Protein AF-A0A1F4DJG5-F1 (afdb_monomer)

Nearest PDB structures (foldseek):
  3a8p-assembly4_D  TM=4.364E-01  e=8.824E+00  Mus musculus

Structure (mmCIF, N/CA/C/O backbone):
data_AF-A0A1F4DJG5-F1
#
_entry.id   AF-A0A1F4DJG5-F1
#
loop_
_atom_site.group_PDB
_atom_site.id
_atom_site.type_symbol
_atom_site.label_atom_id
_atom_site.label_alt_id
_atom_site.label_comp_id
_atom_site.label_asym_id
_atom_site.label_entity_id
_atom_site.label_seq_id
_atom_site.pdbx_PDB_ins_code
_atom_site.Cartn_x
_atom_site.Cartn_y
_atom_site.Cartn_z
_atom_site.occupancy
_atom_site.B_iso_or_equiv
_atom_site.auth_seq_id
_atom_site.auth_comp_id
_atom_site.auth_asym_id
_atom_site.auth_atom_id
_atom_site.pdbx_PDB_model_num
ATOM 1 N N . MET A 1 1 ? 22.146 -15.306 -21.109 1.00 41.66 1 MET A N 1
ATOM 2 C CA . MET A 1 1 ? 21.916 -14.454 -22.293 1.00 41.66 1 MET A CA 1
ATOM 3 C C . MET A 1 1 ? 20.404 -14.320 -22.462 1.00 41.66 1 MET A C 1
ATOM 5 O O . MET A 1 1 ? 19.813 -15.137 -23.151 1.00 41.66 1 MET A O 1
ATOM 9 N N . GLY A 1 2 ? 19.765 -13.401 -21.729 1.00 40.97 2 GLY A N 1
ATOM 10 C CA . GLY A 1 2 ? 18.326 -13.128 -21.867 1.00 40.97 2 GLY A CA 1
ATOM 11 C C . GLY A 1 2 ? 18.116 -12.177 -23.041 1.00 40.97 2 GLY A C 1
ATOM 12 O O . GLY A 1 2 ? 18.789 -11.151 -23.115 1.00 40.97 2 GLY A O 1
ATOM 13 N N . GLY A 1 3 ? 17.294 -12.579 -24.009 1.00 35.81 3 GLY A N 1
ATOM 14 C CA . GLY A 1 3 ? 17.090 -11.850 -25.259 1.00 35.81 3 GLY A CA 1
ATOM 15 C C . GLY A 1 3 ? 16.106 -10.676 -25.132 1.00 35.81 3 GLY A C 1
ATOM 16 O O . GLY A 1 3 ? 15.319 -10.627 -24.188 1.00 35.81 3 GLY A O 1
ATOM 17 N N . PRO A 1 4 ? 16.081 -9.765 -26.126 1.00 53.19 4 PRO A N 1
ATOM 18 C CA . PRO A 1 4 ? 15.264 -8.538 -26.151 1.00 53.19 4 PRO A CA 1
ATOM 19 C C . PRO A 1 4 ? 13.735 -8.756 -26.139 1.00 53.19 4 PRO A C 1
ATOM 21 O O . PRO A 1 4 ? 12.966 -7.798 -26.173 1.00 53.19 4 PRO A O 1
ATOM 24 N N . SER A 1 5 ? 13.280 -10.007 -26.078 1.00 53.75 5 SER A N 1
ATOM 25 C CA . SER A 1 5 ? 11.871 -10.401 -26.130 1.00 53.75 5 SER A CA 1
ATOM 26 C C . SER A 1 5 ? 11.210 -10.521 -24.750 1.00 53.75 5 SER A C 1
ATOM 28 O O . SER A 1 5 ? 9.983 -10.559 -24.677 1.00 53.75 5 SER A O 1
ATOM 30 N N . GLU A 1 6 ? 11.981 -10.554 -23.656 1.00 49.84 6 GLU A N 1
ATOM 31 C CA . GLU A 1 6 ? 11.451 -10.748 -22.292 1.00 49.84 6 GLU A CA 1
ATOM 32 C C . GLU A 1 6 ? 10.852 -9.483 -21.657 1.00 49.84 6 GLU A C 1
ATOM 34 O O . GLU A 1 6 ? 10.274 -9.569 -20.581 1.00 49.84 6 GLU A O 1
ATOM 39 N N . HIS A 1 7 ? 10.907 -8.327 -22.327 1.00 53.84 7 HIS A N 1
ATOM 40 C CA . HIS A 1 7 ? 10.428 -7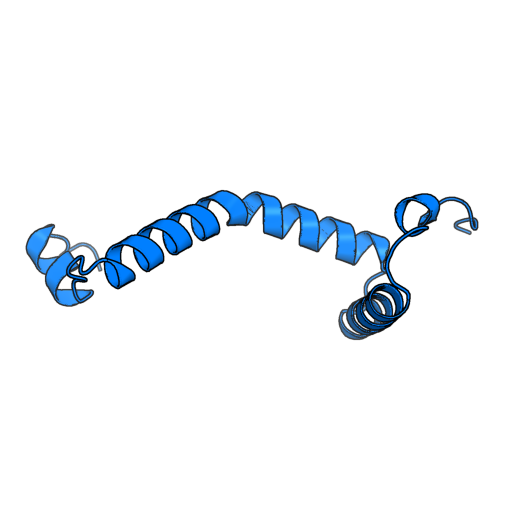.045 -21.784 1.00 53.84 7 HIS A CA 1
ATOM 41 C C . HIS A 1 7 ? 9.202 -6.475 -22.513 1.00 53.84 7 HIS A C 1
ATOM 43 O O . HIS A 1 7 ? 8.859 -5.304 -22.351 1.00 53.84 7 HIS A O 1
ATOM 49 N N . ARG A 1 8 ? 8.511 -7.280 -23.332 1.00 52.38 8 ARG A N 1
ATOM 50 C CA . ARG A 1 8 ? 7.385 -6.804 -24.160 1.00 52.38 8 ARG A CA 1
ATOM 51 C C . ARG A 1 8 ? 6.185 -6.290 -23.348 1.00 52.38 8 ARG A C 1
ATOM 53 O O . ARG A 1 8 ? 5.411 -5.498 -23.867 1.00 52.38 8 ARG A O 1
ATOM 60 N N . TYR A 1 9 ? 6.051 -6.669 -22.075 1.00 53.59 9 TYR A N 1
ATOM 61 C CA . TYR A 1 9 ? 5.028 -6.121 -21.166 1.00 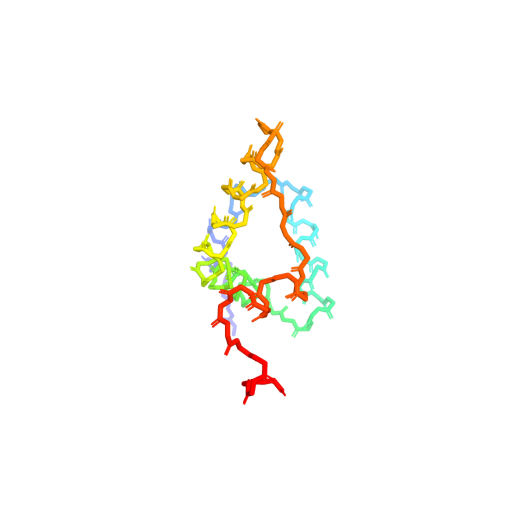53.59 9 TYR A CA 1
ATOM 62 C C . TYR A 1 9 ? 5.339 -4.703 -20.668 1.00 53.59 9 TYR A C 1
ATOM 64 O O . TYR A 1 9 ? 4.458 -4.049 -20.121 1.00 53.59 9 TYR A O 1
ATOM 72 N N . LEU A 1 10 ? 6.562 -4.205 -20.880 1.00 52.00 10 LEU A N 1
ATOM 73 C CA . LEU A 1 10 ? 6.931 -2.819 -20.586 1.00 52.00 10 LEU A CA 1
ATOM 74 C C . LEU A 1 10 ? 6.666 -1.871 -21.770 1.00 52.00 10 LEU A C 1
ATOM 76 O O . LEU A 1 10 ? 6.847 -0.666 -21.626 1.00 52.00 10 LEU A O 1
ATOM 80 N N . GLN A 1 11 ? 6.238 -2.375 -22.938 1.00 52.81 11 GLN A N 1
ATOM 81 C CA . GLN A 1 11 ? 6.180 -1.593 -24.188 1.00 52.81 11 GLN A CA 1
ATOM 82 C C . GLN A 1 11 ? 5.050 -0.555 -24.284 1.00 52.81 11 GLN A C 1
ATOM 84 O O . GLN A 1 11 ? 4.856 0.034 -25.343 1.00 52.81 11 GLN A O 1
ATOM 89 N N . ALA A 1 12 ? 4.364 -0.251 -23.186 1.00 61.81 12 ALA A N 1
ATOM 90 C CA . ALA A 1 12 ? 3.650 1.016 -23.064 1.00 61.81 12 ALA A CA 1
ATOM 91 C C . ALA A 1 12 ? 3.639 1.522 -21.614 1.00 61.81 12 ALA A C 1
ATOM 93 O O . ALA A 1 12 ? 2.608 1.970 -21.117 1.00 61.81 12 ALA A O 1
ATOM 94 N N . LEU A 1 13 ? 4.770 1.428 -20.906 1.00 63.09 13 LEU A N 1
ATOM 95 C CA . LEU A 1 13 ? 4.978 2.327 -19.775 1.00 63.09 13 LEU A CA 1
ATOM 96 C C . LEU A 1 13 ? 5.378 3.700 -20.309 1.00 63.09 13 LEU A C 1
ATOM 98 O O . LEU A 1 13 ? 6.216 3.804 -21.204 1.00 63.09 13 LEU A O 1
ATOM 102 N N . ASP A 1 14 ? 4.777 4.735 -19.731 1.00 81.19 14 ASP A N 1
ATOM 103 C CA . ASP A 1 14 ? 5.230 6.111 -19.889 1.00 81.19 14 ASP A CA 1
ATOM 104 C C . ASP A 1 14 ? 6.759 6.195 -19.697 1.00 81.19 14 ASP A C 1
ATOM 106 O O . ASP A 1 14 ? 7.323 5.515 -18.829 1.00 81.19 14 ASP A O 1
ATOM 110 N N . ALA A 1 15 ? 7.439 6.972 -20.545 1.00 79.56 15 ALA A N 1
ATOM 111 C CA . ALA A 1 15 ? 8.901 7.002 -20.591 1.00 79.56 15 ALA A CA 1
ATOM 112 C C . ALA A 1 15 ? 9.513 7.441 -19.250 1.00 79.56 15 ALA A C 1
ATOM 114 O O . ALA A 1 15 ? 10.523 6.871 -18.819 1.00 79.56 15 ALA A O 1
ATOM 115 N N . ASP A 1 16 ? 8.861 8.373 -18.550 1.00 83.81 16 ASP A N 1
ATOM 116 C CA . ASP A 1 16 ? 9.316 8.859 -17.249 1.00 83.81 16 ASP A CA 1
ATOM 117 C C . ASP A 1 16 ? 9.146 7.775 -16.183 1.00 83.81 16 ASP A C 1
ATOM 119 O O . ASP A 1 16 ? 10.020 7.572 -15.329 1.00 83.81 16 ASP A O 1
ATOM 123 N N . LEU A 1 17 ? 8.048 7.016 -16.259 1.00 83.38 17 LEU A N 1
ATOM 124 C CA . LEU A 1 17 ? 7.806 5.894 -15.359 1.00 83.38 17 LEU A CA 1
ATOM 125 C C . LEU A 1 17 ? 8.818 4.763 -15.584 1.00 83.38 17 LEU A C 1
ATOM 127 O O . LEU A 1 17 ? 9.346 4.219 -14.612 1.00 83.38 17 LEU A O 1
ATOM 131 N N . ALA A 1 18 ? 9.139 4.436 -16.838 1.00 83.88 18 ALA A N 1
ATOM 132 C CA . ALA A 1 18 ? 10.155 3.438 -17.163 1.00 83.88 18 ALA A CA 1
ATOM 133 C C . ALA A 1 18 ? 11.545 3.847 -16.637 1.00 83.88 18 ALA A C 1
ATOM 135 O O . ALA A 1 18 ? 12.264 3.023 -16.060 1.00 83.88 18 ALA A O 1
ATOM 136 N N . GLU A 1 19 ? 11.908 5.127 -16.767 1.00 86.12 19 GLU A N 1
ATOM 137 C CA . GLU A 1 19 ? 13.175 5.651 -16.255 1.00 86.12 19 GLU A CA 1
ATOM 138 C C . GLU A 1 19 ? 13.222 5.633 -14.716 1.00 86.12 19 GLU A C 1
ATOM 140 O O . GLU A 1 19 ? 14.195 5.159 -14.112 1.00 86.12 19 GLU A O 1
ATOM 145 N N . ALA A 1 20 ? 12.156 6.100 -14.058 1.00 87.38 20 ALA A N 1
ATOM 146 C CA . ALA A 1 20 ? 12.021 6.052 -12.604 1.00 87.38 20 ALA A CA 1
ATOM 147 C C . ALA A 1 20 ? 12.128 4.614 -12.077 1.00 87.38 20 ALA A C 1
ATOM 149 O O . ALA A 1 20 ? 12.844 4.352 -11.103 1.00 87.38 20 ALA A O 1
ATOM 150 N N . PHE A 1 21 ? 11.488 3.674 -12.770 1.00 88.69 21 PHE A N 1
ATOM 151 C CA . PHE A 1 21 ? 11.504 2.266 -12.418 1.00 88.69 21 PHE A CA 1
ATOM 152 C C . PHE A 1 21 ? 12.893 1.632 -12.581 1.00 88.69 21 PHE A C 1
ATOM 154 O O . PHE A 1 21 ? 13.381 0.956 -11.671 1.00 88.69 21 PHE A O 1
ATOM 161 N N . ALA A 1 22 ? 13.590 1.913 -13.686 1.00 87.75 22 ALA A N 1
ATOM 162 C CA . ALA A 1 22 ? 14.958 1.441 -13.903 1.00 87.75 22 ALA A CA 1
ATOM 163 C C . ALA A 1 22 ? 15.929 1.965 -12.828 1.00 87.75 22 ALA A C 1
ATOM 165 O O . ALA A 1 22 ? 16.792 1.223 -12.344 1.00 87.75 22 ALA A O 1
ATOM 166 N N . ARG A 1 23 ? 15.773 3.229 -12.404 1.00 91.38 23 ARG A N 1
ATOM 167 C CA . ARG A 1 23 ? 16.547 3.802 -11.288 1.00 91.38 23 ARG A CA 1
ATOM 168 C C . ARG A 1 23 ? 16.274 3.068 -9.973 1.00 91.38 23 ARG A C 1
ATOM 170 O O . ARG A 1 23 ? 17.225 2.763 -9.249 1.00 91.38 23 ARG A O 1
ATOM 177 N N . ALA A 1 24 ? 15.013 2.757 -9.676 1.00 91.56 24 ALA A N 1
ATOM 178 C CA . ALA A 1 24 ? 14.635 2.007 -8.479 1.00 91.56 24 ALA A CA 1
ATOM 179 C C . ALA A 1 24 ? 15.234 0.589 -8.479 1.00 91.56 24 ALA A C 1
ATOM 181 O O . ALA A 1 24 ? 15.877 0.196 -7.505 1.00 91.56 24 ALA A O 1
ATOM 182 N N . ALA A 1 25 ? 15.135 -0.132 -9.600 1.00 91.88 25 ALA A N 1
ATOM 183 C CA . ALA A 1 25 ? 15.708 -1.471 -9.754 1.00 91.88 25 ALA A CA 1
ATOM 184 C C . ALA A 1 25 ? 17.223 -1.496 -9.486 1.00 91.88 25 ALA A C 1
ATOM 186 O O . ALA A 1 25 ? 17.706 -2.335 -8.718 1.00 91.88 25 ALA A O 1
ATOM 187 N N . ARG A 1 26 ? 17.966 -0.515 -10.025 1.00 91.19 26 ARG A N 1
ATOM 188 C CA . ARG A 1 26 ? 19.411 -0.362 -9.770 1.00 91.19 26 ARG A CA 1
ATOM 189 C C . ARG A 1 26 ? 19.717 -0.129 -8.291 1.00 91.19 26 ARG A C 1
ATOM 191 O O . ARG A 1 26 ? 20.581 -0.810 -7.743 1.00 91.19 26 ARG A O 1
AT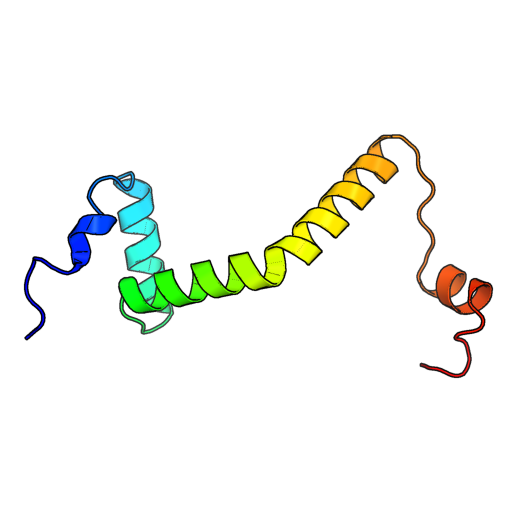OM 198 N N . ARG A 1 27 ? 19.000 0.790 -7.631 1.00 94.38 27 ARG A N 1
ATOM 199 C CA . ARG A 1 27 ? 19.177 1.071 -6.190 1.00 94.38 27 ARG A CA 1
ATOM 200 C C . ARG A 1 27 ? 18.922 -0.166 -5.332 1.00 94.38 27 ARG A C 1
ATOM 202 O O . ARG A 1 27 ? 19.664 -0.425 -4.388 1.00 94.38 27 ARG A O 1
ATOM 209 N N . SER A 1 28 ? 17.922 -0.960 -5.698 1.00 91.12 28 SER A N 1
ATOM 210 C CA . SER A 1 28 ? 17.569 -2.198 -5.002 1.00 91.12 28 SER A CA 1
ATOM 211 C C . SER A 1 28 ? 18.432 -3.402 -5.392 1.00 91.12 28 SER A C 1
ATOM 213 O O . SER A 1 28 ? 18.202 -4.485 -4.857 1.00 91.12 28 SER A O 1
ATOM 215 N N . ARG A 1 29 ? 19.414 -3.241 -6.296 1.00 93.69 29 ARG A N 1
ATOM 216 C CA . ARG A 1 29 ? 20.267 -4.324 -6.827 1.00 93.69 29 ARG A CA 1
ATOM 217 C C . ARG A 1 29 ? 19.456 -5.503 -7.391 1.00 93.69 29 ARG A C 1
ATOM 219 O O . ARG A 1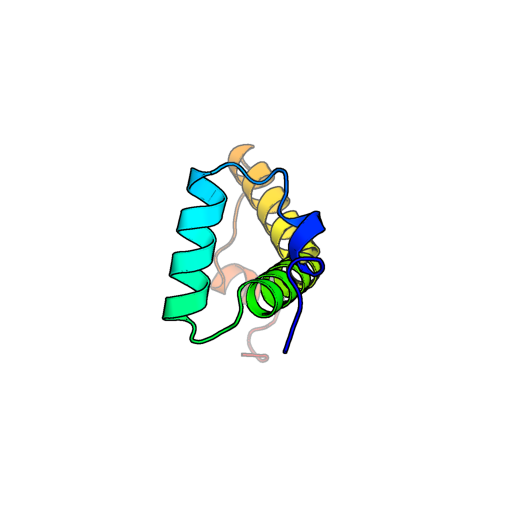 29 ? 19.808 -6.665 -7.192 1.00 93.69 29 ARG A O 1
ATOM 226 N N . LYS A 1 30 ? 18.355 -5.206 -8.088 1.00 90.12 30 LYS A N 1
ATOM 227 C CA . LYS A 1 30 ? 17.457 -6.192 -8.716 1.00 90.12 30 LYS A CA 1
ATOM 228 C C . LYS A 1 30 ? 17.325 -5.908 -10.211 1.00 90.12 30 LYS A C 1
ATOM 230 O O . LYS A 1 30 ? 17.502 -4.773 -10.647 1.00 90.12 30 LYS A O 1
ATOM 235 N N . SER A 1 31 ? 16.994 -6.933 -10.997 1.00 89.81 31 SER A N 1
ATOM 236 C CA . SER A 1 31 ? 16.522 -6.698 -12.363 1.00 89.81 31 SER A CA 1
ATOM 237 C C . SER A 1 31 ? 15.156 -5.995 -12.327 1.00 89.81 31 SER A C 1
ATOM 239 O O . SER A 1 31 ? 14.398 -6.208 -11.371 1.00 89.81 31 SER A O 1
ATOM 241 N N . PRO A 1 32 ? 14.820 -5.177 -13.342 1.00 84.12 32 PRO A N 1
ATOM 242 C CA . PRO A 1 32 ? 13.508 -4.541 -13.440 1.00 84.12 32 PRO A CA 1
ATOM 243 C C . PRO A 1 32 ? 12.354 -5.541 -13.290 1.00 84.12 32 PRO A C 1
ATOM 245 O O . PRO A 1 32 ? 11.449 -5.316 -12.492 1.00 84.12 32 PRO A O 1
ATOM 248 N N . ASP A 1 33 ? 12.428 -6.693 -13.954 1.00 85.69 33 ASP A N 1
ATOM 249 C CA . ASP A 1 33 ? 11.346 -7.689 -13.948 1.00 85.69 33 ASP A CA 1
ATOM 250 C C . ASP A 1 33 ? 11.157 -8.326 -12.566 1.00 85.69 33 ASP A C 1
ATOM 252 O O . ASP A 1 33 ? 10.033 -8.568 -12.120 1.00 85.69 33 ASP A O 1
ATOM 256 N N . ARG A 1 34 ? 12.263 -8.555 -11.842 1.00 88.25 34 ARG A N 1
ATOM 257 C CA . ARG A 1 34 ? 12.211 -9.077 -10.473 1.00 88.25 34 ARG A CA 1
ATOM 258 C C . ARG A 1 34 ? 11.582 -8.062 -9.530 1.00 88.25 34 ARG A C 1
ATOM 260 O O . ARG A 1 34 ? 10.733 -8.440 -8.728 1.00 88.25 34 ARG A O 1
ATOM 267 N N . LEU A 1 35 ? 11.986 -6.796 -9.630 1.00 88.56 35 LEU A N 1
ATOM 268 C CA . LEU A 1 35 ? 11.398 -5.733 -8.822 1.00 88.56 35 LEU A CA 1
ATOM 269 C C . LEU A 1 35 ? 9.901 -5.583 -9.124 1.00 88.56 35 LEU A C 1
ATOM 271 O O . LEU A 1 35 ? 9.104 -5.465 -8.200 1.00 88.56 35 LEU A O 1
ATOM 275 N N . LEU A 1 36 ? 9.513 -5.642 -10.400 1.00 87.88 36 LEU A N 1
ATOM 276 C CA . LEU A 1 36 ? 8.121 -5.488 -10.820 1.00 87.88 36 LEU A CA 1
ATOM 277 C C . LEU A 1 36 ? 7.263 -6.610 -10.242 1.00 87.88 36 LEU A C 1
ATOM 279 O O . LEU A 1 36 ? 6.219 -6.354 -9.650 1.00 87.88 36 LEU A O 1
ATOM 283 N N . ARG A 1 37 ? 7.739 -7.852 -10.364 1.00 90.12 37 ARG A N 1
ATOM 284 C CA . ARG A 1 37 ? 7.071 -9.019 -9.788 1.00 90.12 37 ARG A CA 1
ATOM 285 C C . ARG A 1 37 ? 6.885 -8.879 -8.280 1.00 90.12 37 ARG A C 1
ATOM 287 O O . ARG A 1 37 ? 5.810 -9.187 -7.778 1.00 90.12 37 ARG A O 1
ATOM 294 N N . GLU A 1 38 ? 7.921 -8.456 -7.562 1.00 91.00 38 GLU A N 1
ATOM 295 C CA . GLU A 1 38 ? 7.849 -8.279 -6.110 1.00 91.00 38 GLU A CA 1
ATOM 296 C C . GLU A 1 38 ? 6.831 -7.198 -5.727 1.00 91.00 38 GLU A C 1
ATOM 298 O O . GLU A 1 38 ? 5.973 -7.469 -4.893 1.00 91.00 38 GLU A O 1
ATOM 303 N N . LEU A 1 39 ? 6.844 -6.044 -6.401 1.00 89.75 39 LEU A N 1
ATOM 304 C CA . LEU A 1 39 ? 5.889 -4.958 -6.153 1.00 89.75 39 LEU A CA 1
ATOM 305 C C . LEU A 1 39 ? 4.443 -5.357 -6.454 1.00 89.75 39 LEU A C 1
ATOM 307 O O . LEU A 1 39 ? 3.541 -5.005 -5.702 1.00 89.75 39 LEU A O 1
ATOM 311 N N . VAL A 1 40 ? 4.204 -6.107 -7.534 1.00 89.00 40 VAL A N 1
ATOM 312 C CA . VAL A 1 40 ? 2.860 -6.614 -7.854 1.00 89.00 40 VAL A CA 1
ATOM 313 C C . VAL A 1 40 ? 2.384 -7.590 -6.778 1.00 89.00 40 VAL A C 1
ATOM 315 O O . VAL A 1 40 ? 1.233 -7.525 -6.355 1.00 89.00 40 VAL A O 1
ATOM 318 N N . LEU A 1 41 ? 3.254 -8.487 -6.309 1.00 90.62 41 LEU A N 1
ATOM 319 C CA . LEU A 1 41 ? 2.902 -9.433 -5.248 1.00 90.62 41 LEU A CA 1
ATOM 320 C C . LEU A 1 41 ? 2.659 -8.738 -3.906 1.00 90.62 41 LEU A C 1
ATOM 322 O O . LEU A 1 41 ? 1.745 -9.133 -3.189 1.00 90.62 41 LEU A O 1
ATOM 326 N N . GLU A 1 42 ? 3.460 -7.729 -3.572 1.00 89.88 42 GLU A N 1
ATOM 327 C CA . GLU A 1 42 ? 3.270 -6.883 -2.392 1.00 89.88 42 GLU A CA 1
ATOM 328 C C . GLU A 1 42 ? 1.935 -6.138 -2.478 1.00 89.88 42 GLU A C 1
ATOM 330 O O . GLU A 1 42 ? 1.103 -6.274 -1.587 1.00 89.88 42 GLU A O 1
ATOM 335 N N . TYR A 1 43 ? 1.652 -5.494 -3.614 1.00 87.81 43 TYR A N 1
ATOM 336 C CA . TYR A 1 43 ? 0.371 -4.833 -3.854 1.00 87.81 43 TYR A CA 1
ATOM 337 C C . TYR A 1 43 ? -0.823 -5.781 -3.683 1.00 87.81 43 TYR A C 1
ATOM 339 O O . TYR A 1 43 ? -1.786 -5.435 -3.006 1.00 87.81 43 TYR A O 1
ATOM 347 N N . LEU A 1 44 ? -0.767 -6.988 -4.256 1.00 87.25 44 LEU A N 1
ATOM 348 C CA . LEU A 1 44 ? -1.853 -7.970 -4.144 1.00 87.25 44 LEU A CA 1
ATOM 349 C C . LEU A 1 44 ? -2.044 -8.493 -2.715 1.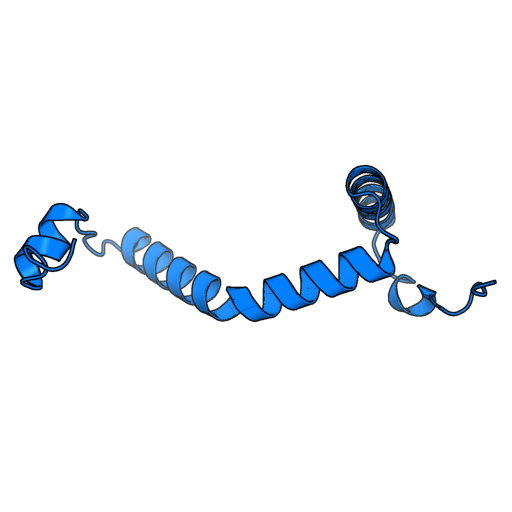00 87.25 44 LEU A C 1
ATOM 351 O O . LEU A 1 44 ? -3.168 -8.820 -2.329 1.00 87.25 44 LEU A O 1
ATOM 355 N N . ARG A 1 45 ? -0.964 -8.593 -1.932 1.00 87.50 45 ARG A N 1
ATOM 356 C CA . ARG A 1 45 ? -1.041 -8.963 -0.512 1.00 87.50 45 ARG A CA 1
ATOM 357 C C . ARG A 1 45 ? -1.683 -7.848 0.303 1.00 87.50 45 ARG A C 1
ATOM 359 O O . ARG A 1 45 ? -2.609 -8.117 1.066 1.00 87.50 45 ARG A O 1
ATOM 366 N N . ASP A 1 46 ? -1.257 -6.617 0.061 1.00 89.25 46 ASP A N 1
ATOM 367 C CA . ASP A 1 46 ? -1.651 -5.452 0.850 1.00 89.25 46 ASP A CA 1
ATOM 368 C C . ASP A 1 46 ? -2.982 -4.847 0.393 1.00 89.25 46 ASP A C 1
ATOM 370 O O . ASP A 1 46 ? -3.542 -3.987 1.073 1.00 89.25 46 ASP A O 1
ATOM 374 N N . GLN A 1 47 ? -3.527 -5.290 -0.745 1.00 87.31 47 GLN A N 1
ATOM 375 C CA . GLN A 1 47 ? -4.734 -4.715 -1.337 1.00 87.31 47 GLN A CA 1
ATOM 376 C C . GLN A 1 47 ? -5.900 -4.682 -0.340 1.00 87.31 47 GLN A C 1
ATOM 378 O O . GLN A 1 47 ? -6.573 -3.659 -0.199 1.00 87.31 47 GLN A O 1
ATOM 383 N N . LYS A 1 48 ? -6.113 -5.778 0.398 1.00 82.75 48 LYS A N 1
ATOM 384 C CA . LYS A 1 48 ? -7.197 -5.870 1.388 1.00 82.75 48 LYS A CA 1
ATOM 385 C C . LYS A 1 48 ? -7.009 -4.884 2.541 1.00 82.75 48 LYS A C 1
ATOM 387 O O . LYS A 1 48 ? -7.982 -4.258 2.972 1.00 82.75 48 LYS A O 1
ATOM 392 N N . ASP A 1 49 ? -5.776 -4.716 3.002 1.00 85.12 49 ASP A N 1
ATOM 393 C CA . ASP A 1 49 ? -5.437 -3.807 4.098 1.00 85.12 49 ASP A CA 1
ATOM 394 C C . ASP A 1 49 ? -5.544 -2.348 3.651 1.00 85.12 49 ASP A C 1
ATOM 396 O O . ASP A 1 49 ? -6.114 -1.508 4.357 1.00 85.12 49 ASP A O 1
ATOM 400 N N . TYR A 1 50 ? -5.101 -2.050 2.428 1.00 85.12 50 TYR A N 1
ATOM 401 C CA . TYR A 1 50 ? -5.244 -0.732 1.827 1.00 85.12 50 TYR A CA 1
ATOM 402 C C . TYR A 1 50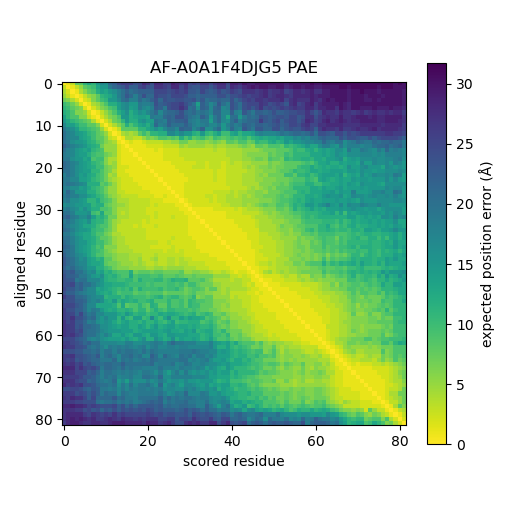 ? -6.718 -0.346 1.655 1.00 85.12 50 TYR A C 1
ATOM 404 O O . TYR A 1 50 ? -7.119 0.756 2.042 1.00 85.12 50 TYR A O 1
ATOM 412 N N . GLU A 1 51 ? -7.549 -1.253 1.135 1.00 87.12 51 GLU A N 1
ATOM 413 C CA . GLU A 1 51 ? -8.994 -1.049 0.990 1.00 87.12 51 GLU A CA 1
ATOM 414 C C . GLU A 1 51 ? -9.690 -0.872 2.349 1.00 87.12 51 GLU A C 1
ATOM 416 O O . GLU A 1 51 ? -10.578 -0.023 2.498 1.00 87.12 51 GLU A O 1
ATOM 421 N N . ALA A 1 52 ? -9.296 -1.636 3.372 1.00 85.12 52 ALA A N 1
ATOM 422 C CA . ALA A 1 52 ? -9.796 -1.462 4.735 1.00 85.12 52 ALA A CA 1
ATOM 423 C C . ALA A 1 52 ? -9.429 -0.076 5.296 1.00 85.12 52 ALA A C 1
ATOM 425 O O . ALA A 1 52 ? -10.310 0.660 5.758 1.00 85.12 52 ALA A O 1
ATOM 426 N N . ALA A 1 53 ? -8.163 0.328 5.176 1.00 86.31 53 ALA A N 1
ATOM 427 C CA . ALA A 1 53 ? -7.689 1.635 5.616 1.00 86.31 53 ALA A CA 1
ATOM 428 C C . ALA A 1 53 ? -8.364 2.786 4.850 1.00 86.31 53 ALA A C 1
ATOM 430 O O . ALA A 1 53 ? -8.751 3.795 5.446 1.00 86.31 53 ALA A O 1
ATOM 431 N N . ALA A 1 54 ? -8.553 2.648 3.535 1.00 88.44 54 ALA A N 1
ATOM 432 C CA . ALA A 1 54 ? -9.250 3.628 2.704 1.00 88.44 54 ALA A CA 1
ATOM 433 C C . ALA A 1 54 ? -10.715 3.803 3.138 1.00 88.44 54 ALA A C 1
ATOM 435 O O . ALA A 1 54 ? -11.177 4.936 3.296 1.00 88.44 54 ALA A O 1
ATOM 436 N N . ARG A 1 55 ? -11.427 2.701 3.419 1.00 88.44 55 ARG A N 1
ATOM 437 C CA . ARG A 1 55 ? -12.801 2.743 3.948 1.00 88.44 55 ARG A CA 1
ATOM 438 C C . ARG A 1 55 ? -12.875 3.452 5.298 1.00 88.44 55 ARG A C 1
ATOM 440 O O . ARG A 1 55 ? -13.761 4.284 5.494 1.00 88.44 55 ARG A O 1
ATOM 447 N N . ILE A 1 56 ? -11.946 3.171 6.213 1.00 86.38 56 ILE A N 1
ATOM 448 C CA . ILE A 1 56 ? -11.881 3.849 7.517 1.00 86.38 56 ILE A CA 1
ATOM 449 C C . ILE A 1 56 ? -11.633 5.349 7.329 1.00 86.38 56 ILE A C 1
ATOM 451 O O . ILE A 1 56 ? -12.386 6.159 7.869 1.00 86.38 56 ILE A O 1
ATOM 455 N N . ARG A 1 57 ? -10.653 5.735 6.502 1.00 86.88 57 ARG A N 1
ATOM 456 C CA . ARG A 1 57 ? -10.368 7.148 6.190 1.00 86.88 57 ARG A CA 1
ATOM 457 C C . ARG A 1 57 ? -11.585 7.871 5.616 1.00 86.88 57 ARG A C 1
ATOM 459 O O . ARG A 1 57 ? -11.902 8.977 6.051 1.00 86.88 57 ARG A O 1
ATOM 466 N N . ALA A 1 58 ? -12.308 7.236 4.694 1.00 89.69 58 ALA A N 1
ATOM 467 C CA . ALA A 1 58 ? -13.534 7.795 4.133 1.00 89.69 58 ALA A CA 1
ATOM 468 C C . ALA A 1 58 ? -14.628 7.988 5.198 1.00 89.69 58 ALA A C 1
ATOM 470 O O . ALA A 1 58 ? -15.319 9.007 5.184 1.00 89.69 58 ALA A O 1
ATOM 471 N N . ARG A 1 59 ? -14.774 7.049 6.143 1.00 88.62 59 ARG A N 1
ATOM 472 C CA . ARG A 1 59 ? -15.719 7.174 7.268 1.00 88.62 59 ARG A CA 1
ATOM 473 C C . ARG A 1 59 ? -15.337 8.316 8.206 1.00 88.62 59 ARG A C 1
ATOM 475 O O . ARG A 1 59 ? -16.209 9.104 8.556 1.00 88.62 59 ARG A O 1
ATOM 482 N N . ILE A 1 60 ? -14.058 8.440 8.563 1.00 87.81 60 ILE A N 1
ATOM 483 C CA . ILE A 1 60 ? -13.558 9.542 9.403 1.00 87.81 60 ILE A CA 1
ATOM 484 C C . ILE A 1 60 ? -13.834 10.890 8.728 1.00 87.81 60 ILE A C 1
ATOM 486 O O . ILE A 1 60 ? -14.387 11.786 9.358 1.00 87.81 60 ILE A O 1
ATOM 490 N N . LYS A 1 61 ? -13.560 11.013 7.420 1.00 88.25 61 LYS A N 1
ATOM 491 C CA . LYS A 1 61 ? -13.861 12.234 6.648 1.00 88.25 61 LYS A CA 1
ATOM 492 C C . LYS A 1 61 ? -15.355 12.592 6.654 1.00 88.25 61 LYS A C 1
ATOM 494 O O . LYS A 1 61 ? -15.698 13.765 6.571 1.00 88.25 61 LYS A O 1
ATOM 499 N N . LYS A 1 62 ? -16.239 11.597 6.774 1.00 91.75 62 LYS A N 1
ATOM 500 C CA . LYS A 1 62 ? -17.697 11.771 6.907 1.00 91.75 62 LYS A CA 1
ATOM 501 C C . LYS A 1 62 ? -18.164 11.995 8.356 1.00 91.75 62 LYS A C 1
ATOM 503 O O . LYS A 1 62 ? -19.363 11.975 8.606 1.00 91.75 62 LYS A O 1
ATOM 508 N N . GLY A 1 63 ? -17.246 12.194 9.305 1.00 87.12 63 GLY A N 1
ATOM 509 C CA . GLY A 1 63 ? -17.562 12.495 10.704 1.00 87.12 63 GLY A CA 1
ATOM 510 C C . GLY A 1 63 ? -17.655 11.277 11.627 1.00 87.12 63 GLY A C 1
ATOM 511 O O . GLY A 1 63 ? -18.133 11.403 12.753 1.00 87.12 63 GLY A O 1
ATOM 512 N N . ALA A 1 64 ? -17.210 10.091 11.194 1.00 86.81 64 ALA A N 1
ATOM 513 C CA . ALA A 1 64 ? -17.121 8.948 12.099 1.00 86.81 64 ALA A CA 1
ATOM 514 C C . ALA A 1 64 ? -16.077 9.215 13.196 1.00 86.81 64 ALA A C 1
ATOM 516 O O . ALA A 1 64 ? -14.946 9.601 12.901 1.00 86.81 64 ALA A O 1
ATOM 517 N N . ARG A 1 65 ? -16.445 8.965 14.458 1.00 81.50 65 ARG A N 1
ATOM 518 C CA . ARG A 1 65 ? -15.508 9.041 15.585 1.00 81.50 65 ARG A CA 1
ATOM 519 C C . ARG A 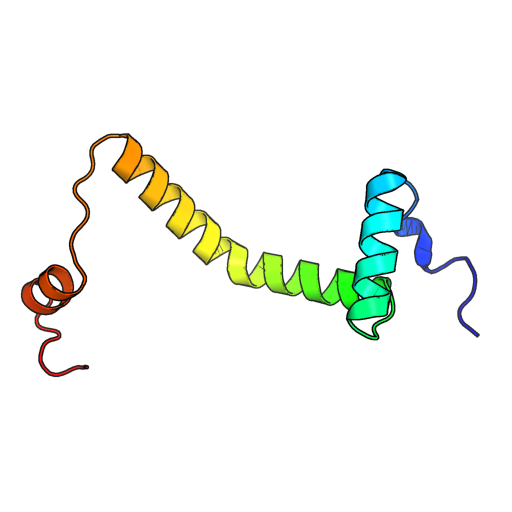1 65 ? -14.434 7.962 15.442 1.00 81.50 65 ARG A C 1
ATOM 521 O O . ARG A 1 65 ? -14.762 6.787 15.273 1.00 81.50 65 ARG A O 1
ATOM 528 N N . SER A 1 66 ? -13.170 8.361 15.524 1.00 81.88 66 SER A N 1
ATOM 529 C CA . SER A 1 66 ? -12.050 7.453 15.766 1.00 81.88 66 SER A CA 1
ATOM 530 C C . SER A 1 66 ? -11.832 7.291 17.269 1.00 81.88 66 SER A C 1
ATOM 532 O O . SER A 1 66 ? -12.185 8.173 18.051 1.00 81.88 66 SER A O 1
ATOM 534 N N . TYR A 1 67 ? -11.255 6.160 17.663 1.00 83.38 67 TYR A N 1
ATOM 535 C CA . TYR A 1 67 ? -10.874 5.882 19.045 1.00 83.38 67 TYR A CA 1
ATOM 536 C C . TYR A 1 67 ? -9.357 5.773 19.133 1.00 83.38 67 TYR A C 1
ATOM 538 O O . TYR A 1 67 ? -8.709 5.278 18.208 1.00 83.38 67 TYR A O 1
ATOM 546 N N . SER A 1 68 ? -8.797 6.243 20.240 1.00 85.06 68 SER A N 1
ATOM 547 C CA . SER A 1 68 ? -7.398 5.996 20.578 1.00 85.06 68 SER A CA 1
ATOM 548 C C . SER A 1 68 ? -7.169 4.510 20.866 1.00 85.06 68 SER A C 1
ATOM 550 O O . SER A 1 68 ? -8.089 3.789 21.255 1.00 85.06 68 SER A O 1
ATOM 552 N N . LEU A 1 69 ? -5.926 4.047 20.721 1.00 84.56 69 LEU A N 1
ATOM 553 C CA . LEU A 1 69 ? -5.571 2.655 21.010 1.00 84.56 69 LEU A CA 1
ATOM 554 C C . LEU A 1 69 ? -5.951 2.260 22.448 1.00 84.56 69 LEU A C 1
ATOM 556 O O . LEU A 1 69 ? -6.537 1.204 22.658 1.00 84.56 69 LEU A O 1
ATOM 560 N N . ASN A 1 70 ? -5.718 3.151 23.417 1.00 87.19 70 ASN A N 1
ATOM 561 C CA . ASN A 1 70 ? -6.089 2.934 24.818 1.00 87.19 70 ASN A CA 1
ATOM 562 C C . ASN A 1 70 ? -7.606 2.788 25.014 1.00 87.19 70 ASN A C 1
ATOM 564 O O . ASN A 1 70 ? -8.043 1.961 25.810 1.00 87.19 70 ASN A O 1
ATOM 568 N N . GLU A 1 71 ? -8.426 3.559 24.294 1.00 87.31 71 GLU A N 1
ATOM 569 C CA . GLU A 1 71 ? -9.886 3.401 24.344 1.00 87.31 71 GLU A CA 1
ATOM 570 C C . GLU A 1 71 ? -10.336 2.069 23.743 1.00 87.31 71 GLU A C 1
ATOM 572 O O . GLU A 1 71 ? -11.261 1.453 24.268 1.00 87.31 71 GLU A O 1
ATOM 577 N N . VAL A 1 72 ? -9.692 1.614 22.666 1.00 88.12 72 VAL A N 1
ATOM 578 C CA . VAL A 1 72 ? -9.982 0.312 22.049 1.00 88.12 72 VAL A CA 1
ATOM 579 C C . VAL A 1 72 ? -9.600 -0.826 22.997 1.00 88.12 72 VAL A C 1
ATOM 581 O O . VAL A 1 72 ? -10.423 -1.710 23.226 1.00 88.12 72 VAL A O 1
ATOM 584 N N . ILE A 1 73 ? -8.410 -0.773 23.606 1.00 88.25 73 ILE A N 1
ATOM 585 C CA . ILE A 1 73 ? -7.939 -1.775 24.576 1.00 88.25 73 ILE A CA 1
ATOM 586 C C . ILE A 1 73 ? -8.936 -1.911 25.732 1.00 88.25 73 ILE A C 1
ATOM 588 O O . ILE A 1 73 ? -9.399 -3.017 26.013 1.00 88.25 73 ILE A O 1
ATOM 592 N N . LYS A 1 74 ? -9.343 -0.783 26.331 1.00 89.88 74 LYS A N 1
ATOM 593 C CA . LYS A 1 74 ? -10.322 -0.760 27.429 1.00 89.88 74 LYS A CA 1
ATOM 594 C C . LYS A 1 74 ? -11.696 -1.280 27.005 1.00 89.88 74 LYS A C 1
ATOM 596 O O . LYS A 1 74 ? -12.295 -2.093 27.698 1.00 89.88 74 LYS A O 1
ATOM 601 N N . ARG A 1 75 ? -12.215 -0.837 25.853 1.00 87.69 75 ARG A N 1
ATOM 602 C CA . ARG A 1 75 ? -13.559 -1.224 25.372 1.00 87.69 75 ARG A CA 1
ATOM 603 C C . ARG A 1 75 ? -13.684 -2.699 25.020 1.00 87.69 75 ARG A C 1
ATOM 605 O O . ARG A 1 75 ? -14.779 -3.242 25.122 1.00 87.69 75 ARG A O 1
ATOM 612 N N . HIS A 1 76 ? -12.596 -3.316 24.572 1.00 88.69 76 HIS A N 1
ATOM 613 C CA . HIS A 1 76 ? -12.583 -4.714 24.149 1.00 88.69 76 HIS A CA 1
ATOM 614 C C . HIS A 1 76 ? -11.985 -5.660 25.199 1.00 88.69 76 HIS A C 1
ATOM 616 O O . HIS A 1 76 ? -11.835 -6.843 24.912 1.00 88.69 76 HIS A O 1
ATOM 622 N N . GLY A 1 77 ? -11.662 -5.166 26.402 1.00 88.25 77 GLY A N 1
ATOM 623 C CA . GLY A 1 77 ? -11.112 -5.991 27.481 1.00 88.25 77 GLY A CA 1
ATOM 624 C C . GLY A 1 77 ? -9.746 -6.599 27.148 1.00 88.25 77 GLY A C 1
ATOM 625 O O . GLY A 1 77 ? -9.420 -7.678 27.631 1.00 88.25 77 GLY A O 1
ATOM 626 N N . LEU A 1 78 ? -8.952 -5.923 26.311 1.00 88.38 78 LEU A N 1
ATOM 627 C CA . LEU A 1 78 ? -7.645 -6.404 25.836 1.00 88.38 78 LEU A CA 1
ATOM 628 C C . LEU A 1 78 ? -6.494 -6.024 26.779 1.00 88.38 78 LEU A C 1
ATOM 630 O O . LEU A 1 78 ? -5.328 -6.100 26.404 1.00 88.38 78 LEU A O 1
ATOM 634 N N . GLU A 1 79 ? -6.813 -5.593 27.996 1.00 84.19 79 GLU A N 1
ATOM 635 C CA . GLU A 1 79 ? -5.854 -5.079 28.982 1.00 84.19 79 GLU A CA 1
ATOM 636 C C . GLU A 1 79 ? -4.819 -6.134 29.408 1.00 84.19 79 GLU A C 1
ATOM 638 O O . GLU A 1 79 ? -3.715 -5.775 29.795 1.00 84.19 79 GLU A O 1
ATOM 643 N N . ASN A 1 80 ? -5.150 -7.424 29.267 1.00 77.19 80 ASN A N 1
ATOM 644 C CA . ASN A 1 80 ? -4.274 -8.555 29.593 1.00 77.19 80 ASN A CA 1
ATOM 645 C C . ASN A 1 80 ? -3.635 -9.216 28.353 1.00 77.19 80 ASN A C 1
ATOM 647 O O . ASN A 1 80 ? -3.096 -10.316 28.458 1.00 77.19 80 ASN A O 1
ATOM 651 N N . SER A 1 81 ? -3.768 -8.620 27.163 1.00 61.66 81 SER A N 1
ATOM 652 C CA . SER A 1 81 ? -3.337 -9.216 25.883 1.00 61.66 81 SER A CA 1
ATOM 653 C C . SER A 1 81 ? -2.194 -8.460 25.194 1.00 61.66 81 SER A C 1
ATOM 655 O O . SER A 1 81 ? -1.864 -8.795 24.056 1.00 61.66 81 SER A O 1
ATOM 657 N N . VAL A 1 82 ? -1.612 -7.453 25.855 1.00 57.00 82 VAL A N 1
ATOM 658 C CA . VAL A 1 82 ? -0.519 -6.606 25.344 1.00 57.00 82 VAL A CA 1
ATOM 659 C C . VAL A 1 82 ? 0.651 -6.626 26.314 1.00 57.00 82 VAL A C 1
ATOM 661 O O . VAL A 1 82 ? 0.389 -6.521 27.532 1.00 57.00 82 VAL A O 1
#

Foldseek 3Di:
DDDPPPCVVVVPDDPVVVVVLCVVCVVVVHDSVVVVVVVVVVCVVCVVVVVVVVVVVVVVVVPDDDDDPVRVCVVVVVVVVD

Secondary structure (DSSP, 8-state):
---TTTTGGGTTS-HHHHHHHHHHHHHTTS-HHHHHHHHHHHHHHHHHHHHHHHHHHHHHHTTPPP--HHHHHHHTTGGG--

pLDDT: mean 80.95, std 14.26, range [35.81, 94.38]

Solven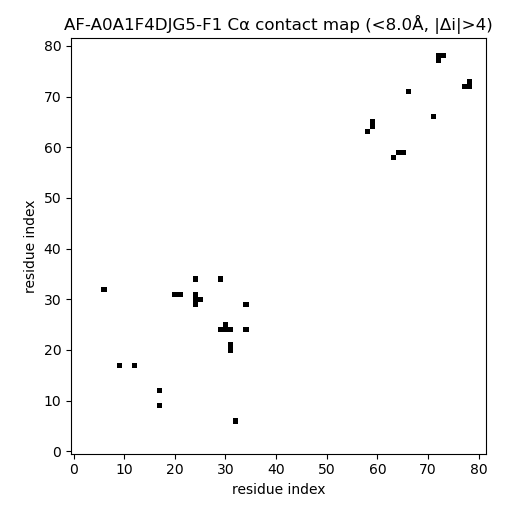t-accessible surface area (backbone atoms only — not comparable to full-atom values): 5033 Å² total; per-residue (Å²)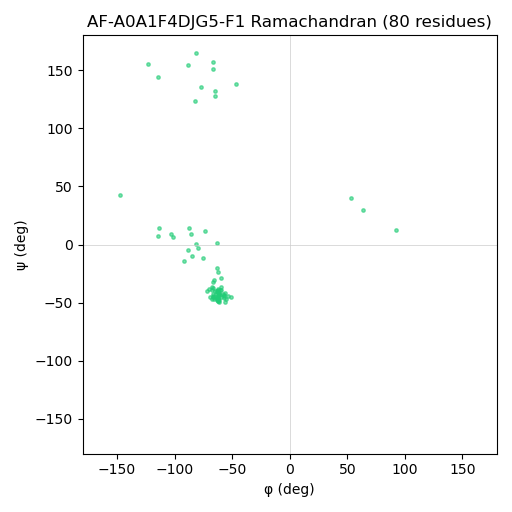: 138,87,63,94,73,83,55,66,90,56,76,80,55,57,69,68,56,49,52,53,47,50,52,49,15,58,77,69,75,41,55,57,70,58,46,50,52,50,52,53,53,51,48,66,66,43,42,64,58,50,52,50,52,50,53,50,52,54,41,41,76,72,67,46,86,82,74,56,70,68,57,49,31,62,75,69,67,41,77,87,75,115

Sequence (82 aa):
MGGPSEHRYLQALDADLAEAFARAARRSRKSPDRLLRELVLEYLRDQKDYEAAARIRARIKKGARSYSLNEVIKRHGLENSV

Mean predicted aligned error: 11.71 Å

Radius of gyration: 20.99 Å; Cα contacts (8 Å, |Δi|>4): 18; chains: 1; bounding box: 40×27×56 Å